Protein AF-A0A6A7K485-F1 (afdb_monomer)

Radius of gyration: 14.68 Å; Cα contacts (8 Å, |Δi|>4): 195; chains: 1; bounding box: 30×22×39 Å

Sequence (91 aa):
MTIKAQEDINIYPTQGTYNYSNGEQHEVDSSENWDGKINADVIKSGTVTLPIEHLSSTSSIRNIRMKFEGYDQDEDDDSLDKDFDFTVDLK

Solvent-accessible surface area (backbone atoms only — not comparable to full-atom values): 5373 Å² total; per-residue (Å²): 91,77,48,75,32,84,48,52,28,28,36,33,70,62,77,18,50,36,36,37,66,71,72,54,74,40,57,49,66,57,91,68,84,68,54,45,79,39,52,51,74,38,75,52,69,47,78,77,37,69,75,80,91,83,74,92,44,84,80,55,48,44,31,40,37,43,33,31,48,30,30,35,68,52,91,90,44,72,87,56,55,40,83,45,75,51,71,49,77,52,130

Secondary structure (DSSP, 8-state):
-EEE-SSSEEE-GGG-EEEETTS-EE---------EEE-TT-EEE-------S--S-GGG--EEEEEEEEEESSTT-GGG-EEEEEEEE--

Nearest PDB structures (foldseek):
  5f3m-assembly1_A  TM=5.007E-01  e=6.514E+00  Bacillus anthracis str. 'Ames Ancestor'

Mean predicted aligned error: 3.56 Å

pLDDT: mean 92.67, std 5.15, range [72.12, 98.0]

Foldseek 3Di:
DKDFAQAWKFWCQQQKWKAFPLGDIWHFPDPDPQTTTDHHRDMTDDDTHTDDDDPPDPVSGQKMWIWIWMAHPPPVDRPRTDIDTDMDGDD

Structure (mmCIF, N/CA/C/O backbone):
data_AF-A0A6A7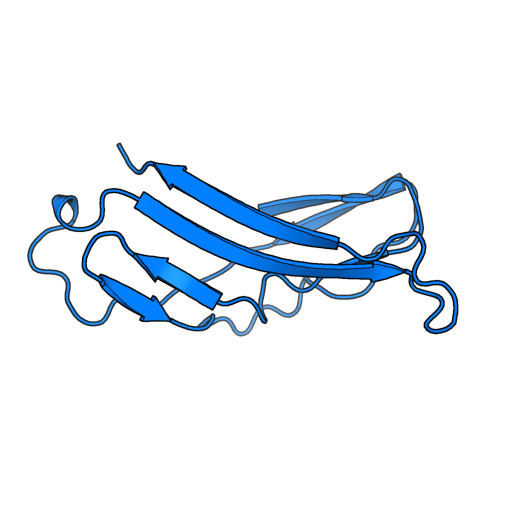K485-F1
#
_entry.id   AF-A0A6A7K485-F1
#
loop_
_atom_site.group_PDB
_atom_site.id
_atom_site.type_symbol
_atom_site.label_atom_id
_atom_site.label_alt_id
_atom_site.label_comp_id
_atom_site.label_asym_id
_atom_site.label_entity_id
_atom_site.label_seq_id
_atom_site.pdbx_PDB_ins_code
_atom_site.Cartn_x
_atom_site.Cartn_y
_atom_site.Cartn_z
_atom_site.occupancy
_atom_site.B_iso_or_equiv
_atom_site.auth_seq_id
_atom_site.auth_comp_id
_atom_site.auth_asym_id
_atom_site.auth_atom_id
_atom_site.pdbx_PDB_model_num
ATOM 1 N N . MET A 1 1 ? -1.149 -7.873 -0.243 1.00 90.38 1 MET A N 1
ATOM 2 C CA . MET A 1 1 ? -1.385 -7.172 -1.521 1.00 90.38 1 MET A CA 1
ATOM 3 C C . MET A 1 1 ? -0.501 -7.801 -2.589 1.00 90.38 1 MET A C 1
ATOM 5 O O . MET A 1 1 ? 0.602 -8.224 -2.265 1.00 90.38 1 MET A O 1
ATOM 9 N N . THR A 1 2 ? -0.983 -7.882 -3.828 1.00 94.62 2 THR A N 1
ATOM 10 C CA . THR A 1 2 ? -0.212 -8.383 -4.975 1.00 94.62 2 THR A CA 1
ATOM 11 C C . THR A 1 2 ? -0.349 -7.394 -6.118 1.00 94.62 2 THR A C 1
ATOM 13 O O . THR A 1 2 ? -1.463 -6.980 -6.433 1.00 94.62 2 THR A O 1
ATOM 16 N N . ILE A 1 3 ? 0.775 -7.033 -6.727 1.00 94.69 3 ILE A N 1
ATOM 17 C CA . ILE A 1 3 ? 0.861 -6.081 -7.831 1.00 94.69 3 ILE A CA 1
ATOM 18 C C . ILE A 1 3 ? 1.522 -6.790 -9.004 1.00 94.69 3 ILE A C 1
ATOM 20 O O . ILE A 1 3 ? 2.557 -7.436 -8.840 1.00 94.69 3 ILE A O 1
ATOM 24 N N . LYS A 1 4 ? 0.902 -6.678 -10.179 1.00 96.06 4 LYS A N 1
ATOM 25 C CA . LYS A 1 4 ? 1.482 -7.094 -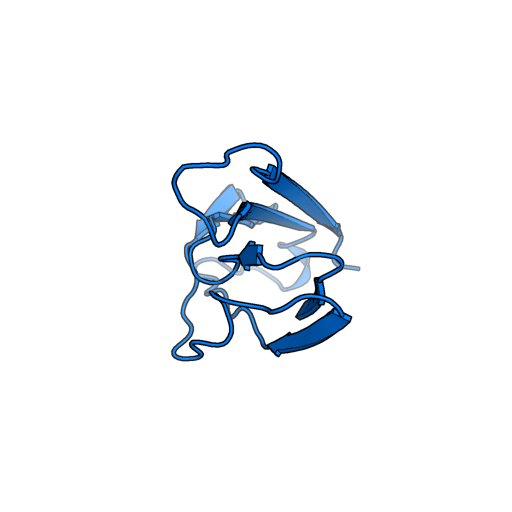11.454 1.00 96.06 4 LYS A CA 1
ATOM 26 C C . LYS A 1 4 ? 1.773 -5.838 -12.261 1.00 96.06 4 LYS A C 1
ATOM 28 O O . LYS A 1 4 ? 0.834 -5.130 -12.617 1.00 96.06 4 LYS A O 1
ATOM 33 N N . ALA A 1 5 ? 3.043 -5.594 -12.543 1.00 95.44 5 ALA A N 1
ATOM 34 C CA . ALA A 1 5 ? 3.461 -4.475 -13.366 1.00 95.44 5 ALA A CA 1
ATOM 35 C C . ALA A 1 5 ? 3.370 -4.851 -14.853 1.00 95.44 5 ALA A C 1
ATOM 37 O O . ALA A 1 5 ? 3.727 -5.965 -15.238 1.00 95.44 5 ALA A O 1
ATOM 38 N N . GLN A 1 6 ? 2.842 -3.945 -15.676 1.00 94.69 6 GLN A N 1
ATOM 39 C CA . GLN A 1 6 ? 2.869 -4.078 -17.140 1.00 94.69 6 GLN A CA 1
ATOM 40 C C . GLN A 1 6 ? 4.052 -3.318 -17.753 1.00 94.69 6 GLN A C 1
ATOM 42 O O . GLN A 1 6 ? 4.488 -3.661 -18.844 1.00 94.69 6 GLN A O 1
ATOM 47 N N . GLU A 1 7 ? 4.579 -2.340 -17.018 1.00 95.81 7 GLU A N 1
ATOM 48 C CA . GLU A 1 7 ? 5.695 -1.460 -17.371 1.00 95.81 7 GLU A CA 1
ATOM 49 C C . GLU A 1 7 ? 6.600 -1.306 -16.136 1.00 95.81 7 GLU A C 1
ATOM 51 O O . GLU A 1 7 ? 6.259 -1.813 -15.062 1.00 95.81 7 GLU A O 1
ATOM 56 N N . ASP A 1 8 ? 7.761 -0.668 -16.271 1.00 96.88 8 ASP A N 1
ATOM 57 C CA . ASP A 1 8 ? 8.654 -0.426 -15.136 1.00 96.88 8 ASP A CA 1
ATOM 58 C C . ASP A 1 8 ? 8.051 0.662 -14.235 1.00 96.88 8 ASP A C 1
ATOM 60 O O . ASP A 1 8 ? 7.995 1.825 -14.605 1.00 96.88 8 ASP A O 1
ATOM 64 N N . ILE A 1 9 ? 7.607 0.291 -13.031 1.00 96.50 9 ILE A N 1
ATOM 65 C CA . ILE A 1 9 ? 6.933 1.215 -12.104 1.00 96.50 9 ILE A CA 1
ATOM 66 C C . ILE A 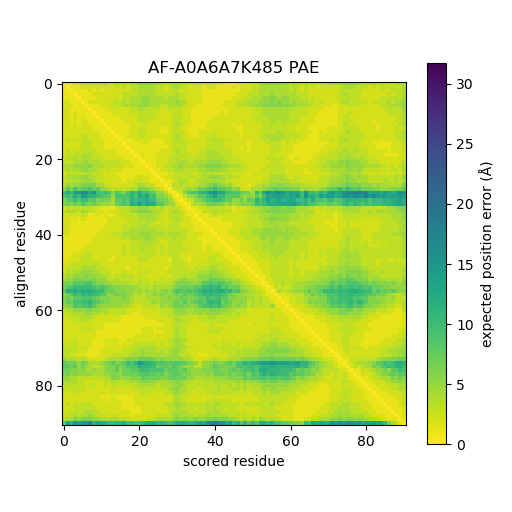1 9 ? 7.618 1.267 -10.741 1.00 96.50 9 ILE A C 1
ATOM 68 O O . ILE A 1 9 ? 8.261 0.303 -10.307 1.00 96.50 9 ILE A O 1
ATOM 72 N N . ASN A 1 10 ? 7.408 2.363 -10.023 1.00 96.12 10 ASN A N 1
ATOM 73 C CA . ASN A 1 10 ? 7.474 2.399 -8.573 1.00 96.12 10 ASN A CA 1
ATOM 74 C C . ASN A 1 10 ? 6.057 2.455 -7.985 1.00 96.12 10 ASN A C 1
ATOM 76 O O . ASN A 1 10 ? 5.145 3.044 -8.558 1.00 96.12 10 ASN A O 1
ATOM 80 N N . ILE A 1 11 ? 5.854 1.848 -6.819 1.00 95.94 11 ILE A N 1
ATOM 81 C CA . ILE A 1 11 ? 4.567 1.881 -6.113 1.00 95.94 11 ILE A CA 1
ATOM 82 C C . ILE A 1 11 ? 4.813 1.866 -4.613 1.00 95.94 11 ILE A C 1
ATOM 84 O O . ILE A 1 11 ? 5.703 1.141 -4.181 1.00 95.94 11 ILE A O 1
ATOM 88 N N . TYR A 1 12 ? 4.044 2.624 -3.821 1.00 95.19 12 TYR A N 1
ATOM 89 C CA . TYR A 1 12 ? 4.321 2.788 -2.382 1.00 95.19 12 TYR A CA 1
ATOM 90 C C . TYR A 1 12 ? 3.119 2.573 -1.458 1.00 95.19 12 TYR A C 1
ATOM 92 O O . TYR A 1 12 ? 2.736 3.474 -0.707 1.00 95.19 12 TYR A O 1
ATOM 100 N N . PRO A 1 13 ? 2.506 1.375 -1.424 1.00 94.50 13 PRO A N 1
ATOM 101 C CA . PRO A 1 13 ? 1.409 1.123 -0.499 1.00 94.50 13 PRO A CA 1
ATOM 102 C C . PRO A 1 13 ? 1.838 1.224 0.970 1.00 94.50 13 PRO A C 1
ATOM 104 O O . PRO A 1 13 ? 1.001 1.543 1.812 1.00 94.50 13 PRO A O 1
ATOM 107 N N . THR A 1 14 ? 3.114 0.986 1.307 1.00 94.19 14 THR A N 1
ATOM 108 C CA . THR A 1 14 ? 3.585 1.110 2.698 1.00 94.19 14 THR A CA 1
ATOM 109 C C . THR A 1 14 ? 3.744 2.564 3.148 1.00 94.19 14 THR A C 1
ATOM 111 O O . TH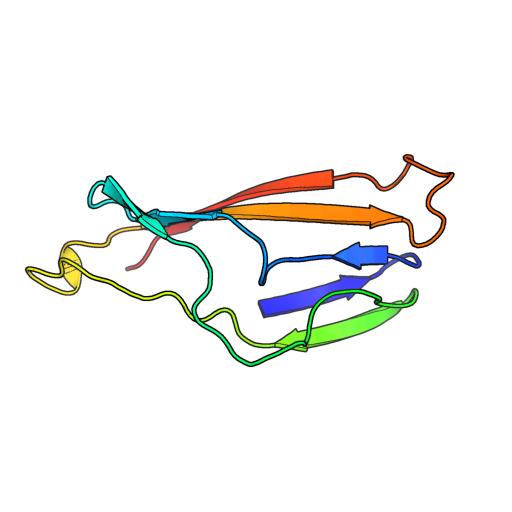R A 1 14 ? 3.836 2.819 4.340 1.00 94.19 14 THR A O 1
ATOM 114 N N . GLN A 1 15 ? 3.697 3.524 2.221 1.00 93.50 15 GLN A N 1
ATOM 115 C CA . GLN A 1 15 ? 3.757 4.964 2.506 1.00 93.50 15 GLN A CA 1
ATOM 116 C C . GLN A 1 15 ? 2.385 5.643 2.347 1.00 93.50 15 GLN A C 1
ATOM 118 O O . GLN A 1 15 ? 2.270 6.864 2.383 1.00 93.50 15 GLN A O 1
ATOM 123 N N . GLY A 1 16 ? 1.332 4.846 2.146 1.00 93.50 16 GLY A N 1
ATOM 124 C CA . GLY A 1 16 ? -0.026 5.334 1.960 1.00 93.50 16 GLY A CA 1
ATOM 125 C C . GLY A 1 16 ? -0.704 5.825 3.241 1.00 93.50 16 GLY A C 1
ATOM 126 O O . GLY A 1 16 ? -0.269 5.559 4.361 1.00 93.50 16 GLY A O 1
ATOM 127 N N . THR A 1 17 ? -1.847 6.484 3.061 1.00 96.19 17 THR A N 1
ATOM 128 C CA . THR A 1 17 ? -2.769 6.871 4.136 1.00 96.19 17 THR A CA 1
ATOM 129 C C . THR A 1 17 ? -3.993 5.963 4.146 1.00 96.19 17 THR A C 1
ATOM 131 O O . THR A 1 17 ? -4.610 5.708 3.106 1.00 96.19 17 THR A O 1
ATOM 134 N N . TYR A 1 18 ? -4.396 5.527 5.335 1.00 96.31 18 TYR A N 1
ATOM 135 C CA . TYR A 1 18 ? -5.466 4.557 5.523 1.00 96.31 18 TYR A CA 1
ATOM 136 C C . TYR A 1 18 ? -6.521 5.094 6.474 1.00 96.31 18 TYR A C 1
ATOM 138 O O . TYR A 1 18 ? -6.202 5.532 7.571 1.00 96.31 18 TYR A O 1
ATOM 146 N N . ASN A 1 19 ? -7.785 5.057 6.057 1.00 96.31 19 ASN A N 1
ATOM 147 C CA . ASN A 1 19 ? -8.908 5.527 6.860 1.00 96.31 19 ASN A CA 1
ATOM 148 C C . ASN A 1 19 ? -9.852 4.377 7.187 1.00 96.31 19 ASN A C 1
ATOM 150 O O . ASN A 1 19 ? -10.319 3.672 6.290 1.00 96.31 19 ASN A O 1
ATOM 154 N N . TYR A 1 20 ? -10.185 4.229 8.459 1.00 95.44 20 TYR A N 1
ATOM 155 C CA . TYR A 1 20 ? -11.167 3.271 8.939 1.00 95.44 20 TYR A CA 1
ATOM 156 C C . TYR A 1 20 ? -12.560 3.897 8.994 1.00 95.44 20 TYR A C 1
ATOM 158 O O . TYR A 1 20 ? -12.730 5.086 9.266 1.00 95.44 20 TYR A O 1
ATOM 166 N N . SER A 1 21 ? -13.603 3.081 8.828 1.00 94.75 21 SER A N 1
ATOM 167 C CA . SER A 1 21 ? -14.992 3.557 8.933 1.00 94.75 21 SER A CA 1
ATOM 168 C C . SER A 1 21 ? -15.377 4.115 10.313 1.00 94.75 21 SER A C 1
ATOM 170 O O . SER A 1 21 ? -16.458 4.685 10.455 1.00 94.75 21 SER A O 1
ATOM 172 N N . ASN A 1 22 ? -14.558 3.891 11.346 1.00 92.12 22 ASN A N 1
ATOM 173 C CA . ASN A 1 22 ? -14.744 4.473 12.679 1.00 92.12 22 ASN A CA 1
ATOM 174 C C . ASN A 1 22 ? -14.185 5.910 12.784 1.00 92.12 22 ASN A C 1
ATOM 176 O O . ASN A 1 22 ? -14.331 6.528 13.835 1.00 92.12 22 ASN A O 1
ATOM 180 N N . GLY A 1 23 ? -13.601 6.447 11.706 1.00 92.38 23 GLY A N 1
ATOM 181 C CA . GLY A 1 23 ? -13.071 7.808 11.621 1.00 92.38 23 GLY A CA 1
ATOM 182 C C . GLY A 1 23 ? -11.577 7.936 11.925 1.00 92.38 23 GLY A C 1
ATOM 183 O O . GLY A 1 23 ? -11.048 9.037 11.821 1.00 92.38 23 GLY A O 1
ATOM 184 N N . GLU A 1 24 ? -10.899 6.847 12.287 1.00 93.94 24 GLU A N 1
ATOM 185 C CA . GLU A 1 24 ? -9.447 6.839 12.469 1.00 93.94 24 GLU A CA 1
ATOM 186 C C . GLU A 1 24 ? -8.707 6.909 11.125 1.00 93.94 24 GLU A C 1
ATOM 188 O O . GLU A 1 24 ? -9.105 6.260 10.153 1.00 93.94 24 GLU A O 1
ATOM 193 N N . GLN A 1 25 ? -7.599 7.654 11.108 1.00 95.44 25 GLN A N 1
ATOM 194 C CA . GLN A 1 25 ? -6.641 7.707 10.007 1.00 95.44 25 GLN A CA 1
ATOM 195 C C . GLN A 1 25 ? -5.275 7.243 10.511 1.00 95.44 25 GLN A C 1
ATOM 197 O O . GLN A 1 25 ? -4.813 7.734 11.538 1.00 95.44 25 GLN A O 1
ATOM 202 N N . HIS A 1 26 ? -4.624 6.355 9.762 1.00 94.69 26 HIS A N 1
ATOM 203 C CA . HIS A 1 26 ? -3.331 5.775 10.109 1.00 94.69 26 HIS A CA 1
ATOM 204 C C . HIS A 1 26 ? -2.381 5.721 8.919 1.00 94.69 26 HIS A C 1
ATOM 206 O O . HIS A 1 26 ? -2.795 5.626 7.759 1.00 94.69 26 HIS A O 1
ATOM 212 N N . GLU A 1 27 ? -1.098 5.746 9.249 1.00 92.94 27 GLU A N 1
ATOM 213 C CA . GLU A 1 27 ? -0.008 5.323 8.375 1.00 92.94 27 GLU A CA 1
ATOM 214 C C . GLU A 1 27 ? 0.304 3.842 8.640 1.00 92.94 27 GLU A C 1
ATOM 216 O O . GLU A 1 27 ? -0.240 3.213 9.553 1.00 92.94 27 GLU A O 1
ATOM 221 N N . VAL A 1 28 ? 1.153 3.252 7.809 1.00 90.44 28 VAL A N 1
ATOM 222 C CA . VAL A 1 28 ? 1.495 1.831 7.903 1.00 90.44 28 VAL A CA 1
ATOM 223 C C . VAL A 1 28 ? 2.496 1.596 9.032 1.00 90.44 28 VAL A C 1
ATOM 225 O O . VAL A 1 28 ? 3.548 2.223 9.078 1.00 90.44 28 VAL A O 1
ATOM 228 N N . ASP A 1 29 ? 2.201 0.629 9.900 1.00 86.94 29 ASP A N 1
ATOM 229 C CA . ASP A 1 29 ? 3.103 0.136 10.948 1.00 86.94 29 ASP A CA 1
ATOM 230 C C . ASP A 1 29 ? 3.717 -1.198 10.501 1.00 86.94 29 ASP A C 1
ATOM 232 O O . ASP A 1 29 ? 3.357 -2.283 10.965 1.00 86.94 29 ASP A O 1
ATOM 236 N N . SER A 1 30 ? 4.580 -1.139 9.485 1.00 74.44 30 SER A N 1
ATOM 237 C CA . SER A 1 30 ? 5.242 -2.316 8.923 1.00 74.44 30 SER A CA 1
ATOM 238 C C . SER A 1 30 ? 6.735 -2.084 8.766 1.00 74.44 30 SER A C 1
ATOM 240 O O . SER A 1 30 ? 7.171 -1.057 8.257 1.00 74.44 30 SER A O 1
ATOM 242 N N . SER A 1 31 ? 7.524 -3.090 9.141 1.00 72.12 31 SER A N 1
ATOM 243 C CA . SER A 1 31 ? 8.946 -3.162 8.803 1.00 72.12 31 SER A CA 1
ATOM 244 C C . SER A 1 31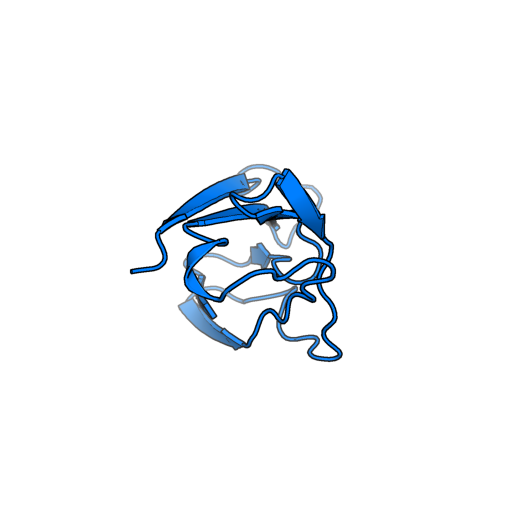 ? 9.202 -3.821 7.440 1.00 72.12 31 SER A C 1
ATOM 246 O O . SER A 1 31 ? 10.360 -3.996 7.061 1.00 72.12 31 SER A O 1
ATOM 248 N N . GLU A 1 32 ? 8.159 -4.270 6.727 1.00 77.81 32 GLU A N 1
ATOM 249 C CA . GLU A 1 32 ? 8.315 -4.811 5.374 1.00 77.81 32 GLU A CA 1
ATOM 250 C C . GLU A 1 32 ? 8.545 -3.682 4.369 1.00 77.81 32 GLU A C 1
ATOM 252 O O . GLU A 1 32 ? 7.685 -2.834 4.170 1.00 77.81 32 GLU A O 1
ATOM 257 N N . ASN A 1 33 ? 9.676 -3.740 3.668 1.00 78.94 33 ASN A N 1
ATOM 258 C CA . ASN A 1 33 ? 9.9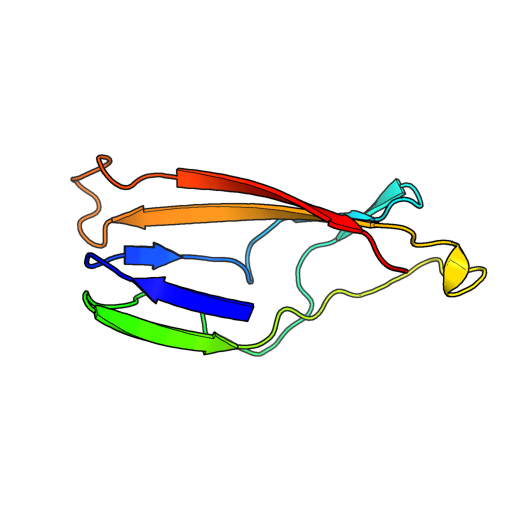91 -2.874 2.535 1.00 78.94 33 ASN A CA 1
ATOM 259 C C . ASN A 1 33 ? 9.839 -3.670 1.231 1.00 78.94 33 ASN A C 1
ATOM 261 O O . ASN A 1 33 ? 10.819 -4.046 0.583 1.00 78.94 33 ASN A O 1
ATOM 265 N N . TRP A 1 34 ? 8.599 -4.057 0.923 1.00 91.38 34 TRP A N 1
ATOM 266 C CA . TRP A 1 34 ? 8.292 -4.790 -0.306 1.00 91.38 34 TRP A CA 1
ATOM 267 C C . TRP A 1 34 ? 7.893 -3.863 -1.449 1.00 91.38 34 TRP A C 1
ATOM 269 O O . TRP A 1 34 ? 7.832 -4.323 -2.583 1.00 91.38 34 TRP A O 1
ATOM 279 N N . ASP A 1 35 ? 7.599 -2.596 -1.195 1.00 92.75 35 ASP A N 1
ATOM 280 C CA . ASP A 1 35 ? 7.156 -1.664 -2.222 1.00 92.75 35 ASP A CA 1
ATOM 281 C C . ASP A 1 35 ? 8.362 -1.079 -2.998 1.00 92.75 35 ASP A C 1
ATOM 283 O O . ASP A 1 35 ? 9.404 -1.744 -3.114 1.00 92.75 35 ASP A O 1
ATOM 287 N N . GLY A 1 36 ? 8.209 0.058 -3.672 1.00 94.44 36 GLY A N 1
ATOM 288 C CA . GLY A 1 36 ? 9.212 0.624 -4.574 1.00 94.44 36 GLY A CA 1
ATOM 289 C C . GLY A 1 36 ? 9.238 -0.047 -5.949 1.00 94.44 36 GLY A C 1
ATOM 290 O O . GLY A 1 36 ? 8.197 -0.427 -6.483 1.00 94.44 36 GLY A O 1
ATOM 291 N N . LYS A 1 37 ? 10.436 -0.187 -6.529 1.00 96.00 37 LYS A N 1
ATOM 292 C CA . LYS A 1 37 ? 10.635 -0.653 -7.912 1.00 96.00 37 LYS A CA 1
ATOM 293 C C . LYS A 1 37 ? 10.033 -2.035 -8.176 1.00 96.00 37 LYS A C 1
ATOM 295 O O . LYS A 1 37 ? 10.286 -3.000 -7.436 1.00 96.00 37 LYS A O 1
ATOM 300 N N . ILE A 1 38 ? 9.286 -2.127 -9.273 1.00 96.56 38 ILE A N 1
ATOM 301 C CA . ILE A 1 38 ? 8.774 -3.352 -9.888 1.00 96.56 38 ILE A CA 1
ATOM 302 C C . ILE A 1 38 ? 9.008 -3.241 -11.396 1.00 96.56 38 ILE A C 1
ATOM 304 O O . ILE A 1 38 ? 8.487 -2.331 -12.032 1.00 96.56 38 ILE A O 1
ATOM 308 N N . ASN A 1 39 ? 9.792 -4.160 -11.959 1.00 97.56 39 ASN A N 1
ATOM 309 C CA . ASN A 1 39 ? 10.046 -4.165 -13.399 1.00 97.56 39 ASN A CA 1
ATOM 310 C C . ASN A 1 39 ? 8.828 -4.684 -14.177 1.00 97.56 39 ASN A C 1
ATOM 312 O O . ASN A 1 39 ? 8.021 -5.449 -13.636 1.00 97.56 39 ASN A O 1
ATOM 316 N N . ALA A 1 40 ? 8.750 -4.344 -15.460 1.00 97.12 40 ALA A N 1
ATOM 317 C CA . ALA A 1 40 ? 7.735 -4.820 -16.384 1.00 97.12 40 ALA A CA 1
ATOM 318 C C . ALA A 1 40 ? 7.575 -6.351 -16.320 1.00 97.12 40 ALA A C 1
ATOM 320 O O . ALA A 1 40 ? 8.542 -7.106 -16.180 1.00 97.12 40 ALA A O 1
ATOM 321 N N . ASP A 1 41 ? 6.322 -6.802 -16.387 1.00 97.50 41 ASP A N 1
ATOM 322 C CA . ASP A 1 41 ? 5.888 -8.201 -16.293 1.00 97.50 41 ASP A CA 1
ATOM 323 C C . ASP A 1 41 ? 6.200 -8.929 -14.968 1.00 97.50 41 ASP A C 1
ATOM 325 O O . ASP A 1 41 ? 5.864 -10.111 -14.814 1.00 97.50 41 ASP A O 1
ATOM 329 N N . VAL A 1 42 ? 6.769 -8.248 -13.967 1.00 98.00 42 VAL A N 1
ATOM 330 C CA . VAL A 1 42 ? 7.024 -8.822 -12.639 1.00 98.00 42 VAL A CA 1
ATOM 331 C C . VAL A 1 42 ? 5.779 -8.749 -11.753 1.00 98.00 42 VAL A C 1
ATOM 333 O O . VAL A 1 42 ? 5.012 -7.783 -11.753 1.00 98.00 42 VAL A O 1
ATOM 336 N N . ILE A 1 43 ? 5.595 -9.797 -10.945 1.00 97.06 43 ILE A N 1
ATOM 337 C CA . ILE A 1 43 ? 4.609 -9.842 -9.864 1.00 97.06 43 ILE A CA 1
ATOM 338 C C . ILE A 1 43 ? 5.342 -9.687 -8.533 1.00 97.06 43 ILE A C 1
ATOM 340 O O . ILE A 1 43 ? 6.202 -10.503 -8.199 1.00 97.06 43 ILE A O 1
ATOM 344 N N . LYS A 1 44 ? 4.962 -8.681 -7.745 1.00 95.81 44 LYS A N 1
ATOM 345 C CA . LYS A 1 44 ? 5.463 -8.466 -6.381 1.00 95.81 44 LYS A CA 1
ATOM 346 C C . LYS A 1 44 ? 4.305 -8.569 -5.396 1.00 95.81 44 LYS A C 1
ATOM 348 O O . LYS A 1 44 ? 3.190 -8.136 -5.683 1.00 95.81 44 LYS A O 1
ATOM 353 N N . SER A 1 45 ? 4.544 -9.198 -4.253 1.00 95.19 45 SER A N 1
ATOM 354 C CA . SER A 1 45 ? 3.542 -9.354 -3.196 1.00 95.19 45 SER A CA 1
ATOM 355 C C . SER A 1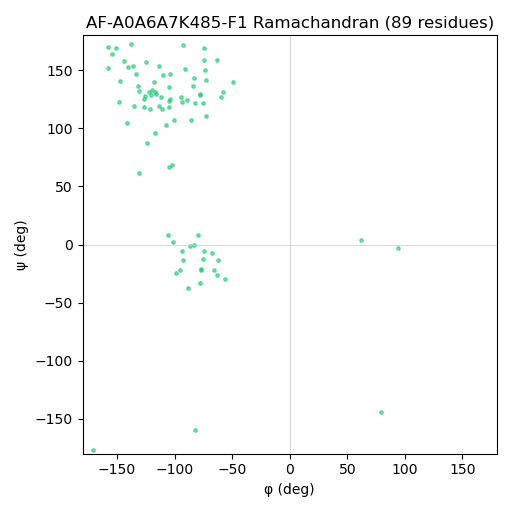 45 ? 4.149 -9.019 -1.848 1.00 95.19 45 SER A C 1
ATOM 357 O O . SER A 1 45 ? 5.315 -9.319 -1.608 1.00 95.19 45 SER A O 1
ATOM 359 N N . GLY A 1 46 ? 3.332 -8.454 -0.970 1.00 93.25 46 GLY A N 1
ATOM 360 C CA . GLY A 1 46 ? 3.711 -8.160 0.405 1.00 93.25 46 GLY A CA 1
ATOM 361 C C . GLY A 1 46 ? 2.520 -7.713 1.236 1.00 93.25 46 GLY A C 1
ATOM 362 O O . GLY A 1 46 ? 1.374 -7.720 0.763 1.00 93.25 46 GLY A O 1
ATOM 363 N N . THR A 1 47 ? 2.774 -7.357 2.486 1.00 92.88 47 THR A N 1
ATOM 364 C CA . THR A 1 47 ? 1.739 -7.013 3.459 1.00 92.88 47 THR A CA 1
ATOM 365 C C . THR A 1 47 ? 1.778 -5.523 3.775 1.00 92.88 47 THR A C 1
ATOM 367 O O . THR A 1 47 ? 2.824 -4.881 3.769 1.00 92.88 47 THR A O 1
ATOM 370 N N . VAL A 1 48 ? 0.602 -4.956 4.029 1.00 91.69 48 VAL A N 1
ATOM 371 C CA . VAL A 1 48 ? 0.456 -3.635 4.639 1.00 91.69 48 VAL A CA 1
ATOM 372 C C . VAL A 1 48 ? -0.172 -3.877 6.003 1.00 91.69 48 VAL A C 1
ATOM 374 O O . VAL A 1 48 ? -1.263 -4.445 6.080 1.00 91.69 48 VAL A O 1
ATOM 377 N N . THR A 1 49 ? 0.540 -3.498 7.058 1.00 92.31 49 THR A N 1
ATOM 378 C CA . THR A 1 49 ? 0.096 -3.657 8.445 1.00 92.31 49 THR A CA 1
ATOM 379 C C . THR A 1 49 ? -0.351 -2.303 8.961 1.00 92.31 49 THR A C 1
ATOM 381 O O . THR A 1 49 ? 0.394 -1.335 8.877 1.00 92.31 49 THR A O 1
ATOM 384 N N . LEU A 1 50 ? -1.578 -2.227 9.465 1.00 90.75 50 LEU A N 1
ATOM 385 C CA . LEU A 1 50 ? -2.171 -0.981 9.933 1.00 90.75 50 LEU A CA 1
ATOM 386 C C . LEU A 1 50 ? -2.544 -1.130 11.412 1.00 90.75 50 LEU A C 1
ATOM 388 O O . LEU A 1 50 ? -3.216 -2.115 11.751 1.00 90.75 50 LEU A O 1
ATOM 392 N N . PRO A 1 51 ? -2.122 -0.204 12.287 1.00 90.81 51 PRO A N 1
ATOM 393 C CA . PRO A 1 51 ? -2.521 -0.218 13.685 1.00 90.81 51 PRO A CA 1
ATOM 394 C C . PRO A 1 51 ? -3.979 0.237 13.828 1.00 90.81 51 PRO A C 1
ATOM 396 O O . PRO A 1 51 ? -4.470 1.045 13.050 1.00 90.81 51 PRO A O 1
ATOM 399 N N . ILE A 1 52 ? -4.672 -0.275 14.845 1.00 90.62 52 ILE A N 1
ATOM 400 C CA . ILE A 1 52 ? -6.007 0.195 15.234 1.00 90.62 52 ILE A CA 1
ATOM 401 C C . ILE A 1 52 ? -5.916 0.658 16.683 1.00 90.62 52 ILE A C 1
ATOM 403 O O . ILE A 1 52 ? -5.660 -0.156 17.574 1.00 90.62 52 ILE A O 1
ATOM 407 N N . GLU A 1 53 ? -6.146 1.945 16.930 1.00 89.44 53 GLU A N 1
ATOM 408 C CA . GLU A 1 53 ? -6.023 2.521 18.272 1.00 89.44 53 GLU A CA 1
ATOM 409 C C . GLU A 1 53 ? -7.326 2.418 19.070 1.00 89.44 53 GLU A C 1
ATOM 411 O O . GLU A 1 53 ? -7.296 2.166 20.280 1.00 89.44 53 GLU A O 1
ATOM 416 N N . HIS A 1 54 ? -8.486 2.587 18.425 1.00 88.62 54 HIS A N 1
ATOM 417 C CA . HIS A 1 54 ? -9.786 2.584 19.099 1.00 88.62 54 HIS A CA 1
ATOM 418 C C . HIS A 1 54 ? -10.744 1.548 18.507 1.00 88.62 54 HIS A C 1
ATOM 420 O O . HIS A 1 54 ? -11.620 1.819 17.681 1.00 88.62 54 HIS A O 1
ATOM 426 N N . LEU A 1 55 ? -10.644 0.329 19.042 1.00 88.75 55 LEU A N 1
ATOM 427 C CA . LEU A 1 55 ? -11.526 -0.776 18.688 1.00 88.75 55 LEU A CA 1
ATOM 428 C C . LEU A 1 55 ? -12.507 -1.094 19.821 1.00 88.75 55 LEU A C 1
ATOM 430 O O . LEU A 1 55 ? -12.158 -1.743 20.804 1.00 88.75 55 LEU A O 1
ATOM 434 N N . SER A 1 56 ? -13.764 -0.671 19.673 1.00 84.81 56 SER A N 1
ATOM 435 C CA . SER A 1 56 ? -14.832 -1.061 20.607 1.00 84.81 56 SER A CA 1
ATOM 436 C C . SER A 1 56 ? -15.335 -2.488 20.354 1.00 84.81 56 SER A C 1
ATOM 438 O O . SER A 1 56 ? -15.709 -3.194 21.287 1.00 84.81 56 SER A O 1
ATOM 440 N N . SER A 1 57 ? -15.338 -2.917 19.092 1.00 88.69 57 SER A N 1
ATOM 441 C CA . SER A 1 57 ? -15.678 -4.261 18.615 1.00 88.69 57 SER A CA 1
ATOM 442 C C . SER A 1 57 ? -15.034 -4.453 17.246 1.00 88.69 57 SER A C 1
ATOM 444 O O . SER A 1 57 ? -14.914 -3.492 16.498 1.00 88.69 57 SER A O 1
ATOM 446 N N . THR A 1 58 ? -14.704 -5.678 16.844 1.00 85.25 58 THR A N 1
ATOM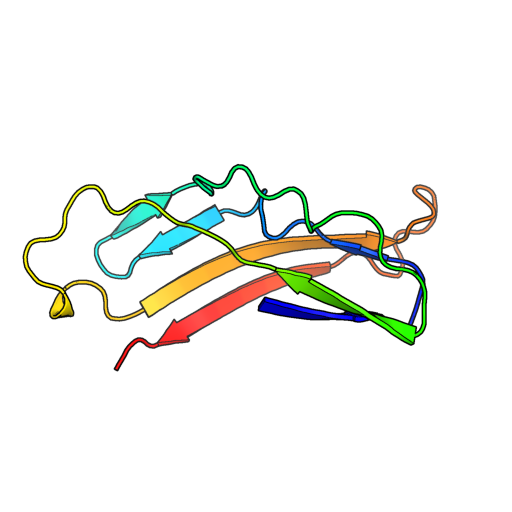 447 C CA . THR A 1 58 ? -14.219 -5.941 15.474 1.00 85.25 58 THR A CA 1
ATOM 448 C C . THR A 1 58 ? -15.205 -5.468 14.402 1.00 85.25 58 THR A C 1
ATOM 450 O O . THR A 1 58 ? -14.795 -5.013 13.342 1.00 85.25 58 THR A O 1
ATOM 453 N N . SER A 1 59 ? -16.505 -5.474 14.707 1.00 86.94 59 SER A N 1
ATOM 454 C CA . SER A 1 59 ? -17.566 -4.984 13.822 1.00 86.94 59 SER A CA 1
ATOM 455 C C . SER A 1 59 ? -17.653 -3.453 13.713 1.00 86.94 59 SER A C 1
ATOM 457 O O . SER A 1 59 ? -18.494 -2.943 12.970 1.00 86.94 59 SER A O 1
ATOM 459 N N . SER A 1 60 ? -16.867 -2.689 14.485 1.00 87.50 60 SER A N 1
ATOM 460 C CA . SER A 1 60 ? -16.872 -1.221 14.402 1.00 87.50 60 SER A CA 1
ATOM 461 C C . SER A 1 60 ? -16.113 -0.701 13.182 1.00 87.50 60 SER A C 1
ATOM 463 O O . SER A 1 60 ? -16.395 0.409 12.727 1.00 87.50 60 SER A O 1
ATOM 465 N N . ILE A 1 61 ? -15.202 -1.504 12.628 1.00 92.69 61 ILE A N 1
ATOM 466 C CA . ILE A 1 61 ? -14.515 -1.222 11.368 1.00 92.69 61 ILE A CA 1
ATOM 467 C C . ILE A 1 61 ? -15.199 -2.036 10.272 1.00 92.69 61 ILE A C 1
ATOM 469 O O . ILE A 1 61 ? -15.089 -3.253 10.207 1.00 92.69 61 ILE A O 1
ATOM 473 N N . ARG A 1 62 ? -15.949 -1.338 9.427 1.00 94.44 62 ARG A N 1
ATOM 474 C CA . ARG A 1 62 ? -16.750 -1.890 8.329 1.00 94.44 62 ARG A CA 1
ATOM 475 C C . ARG A 1 62 ? -16.037 -1.773 6.996 1.00 94.44 62 ARG A C 1
ATOM 477 O O . ARG A 1 62 ? -16.354 -2.508 6.076 1.00 94.44 62 ARG A O 1
ATOM 484 N N . ASN A 1 63 ? -15.121 -0.820 6.872 1.00 95.94 63 ASN A N 1
ATOM 485 C CA . ASN A 1 63 ? -14.308 -0.652 5.683 1.00 95.94 63 ASN A CA 1
ATOM 486 C C . ASN A 1 63 ? -12.981 0.031 6.003 1.00 95.94 63 ASN A C 1
ATOM 488 O O . ASN A 1 63 ? -12.807 0.631 7.070 1.00 95.94 63 ASN A O 1
ATOM 492 N N . ILE A 1 64 ? -12.068 -0.095 5.046 1.00 96.06 64 ILE A N 1
ATOM 493 C CA . ILE A 1 64 ? -10.775 0.576 5.015 1.00 96.06 64 ILE A CA 1
ATOM 494 C C . ILE A 1 64 ? -10.678 1.292 3.669 1.00 96.06 64 ILE A C 1
ATOM 496 O O . ILE A 1 64 ? -10.707 0.639 2.624 1.00 96.06 64 ILE A O 1
ATOM 500 N N . ARG A 1 65 ? -10.560 2.620 3.676 1.00 97.50 65 ARG A N 1
ATOM 501 C CA . ARG A 1 65 ? -10.178 3.400 2.493 1.00 97.50 65 ARG A CA 1
ATOM 502 C C . ARG A 1 65 ? -8.662 3.515 2.454 1.00 97.50 65 ARG A C 1
ATOM 504 O O . ARG A 1 65 ? -8.056 3.977 3.416 1.00 97.50 65 ARG A O 1
ATOM 511 N N . MET A 1 66 ? -8.075 3.099 1.346 1.00 96.56 66 MET A N 1
ATOM 512 C CA . MET A 1 66 ? -6.639 3.014 1.116 1.00 96.56 66 MET A CA 1
ATOM 513 C C . MET A 1 66 ? -6.263 4.065 0.073 1.00 96.56 66 MET A C 1
ATOM 515 O O . MET A 1 66 ? -6.876 4.096 -0.998 1.00 96.56 66 MET A O 1
ATOM 519 N N . LYS A 1 67 ? -5.277 4.910 0.383 1.00 97.69 67 LYS A N 1
ATOM 520 C CA . LYS A 1 67 ? -4.714 5.890 -0.549 1.00 97.69 67 LYS A CA 1
ATOM 521 C C . LYS A 1 67 ? -3.201 5.747 -0.639 1.00 97.69 67 LYS A C 1
ATOM 523 O O . LYS A 1 67 ? -2.544 5.812 0.393 1.00 97.69 67 LYS A O 1
ATOM 528 N N . PHE A 1 68 ? -2.660 5.575 -1.838 1.00 95.81 68 PHE A N 1
ATOM 529 C CA . PHE A 1 68 ? -1.216 5.544 -2.091 1.00 95.81 68 PHE A CA 1
ATOM 530 C C . PHE A 1 68 ? -0.918 5.880 -3.552 1.00 95.81 68 PHE A C 1
ATOM 532 O O . PHE A 1 68 ? -1.823 5.911 -4.386 1.00 95.81 68 PHE A O 1
ATOM 539 N N . GLU A 1 69 ? 0.356 6.086 -3.850 1.00 95.38 69 GLU A N 1
ATOM 540 C CA . GLU A 1 69 ? 0.831 6.550 -5.150 1.00 95.38 69 GLU A CA 1
ATOM 541 C C . GLU A 1 69 ? 1.651 5.461 -5.856 1.00 95.38 69 GLU A C 1
ATOM 543 O O . GLU A 1 69 ? 2.246 4.571 -5.227 1.00 95.38 69 GLU A O 1
ATOM 548 N N . GLY A 1 70 ? 1.660 5.530 -7.181 1.00 94.94 70 GLY A N 1
ATOM 549 C CA . GLY A 1 70 ? 2.603 4.842 -8.050 1.00 94.94 70 GLY A CA 1
ATOM 550 C C . GLY A 1 70 ? 2.995 5.752 -9.207 1.00 94.94 70 GLY A C 1
ATOM 551 O O . GLY A 1 70 ? 2.230 6.639 -9.573 1.00 94.94 70 GLY A O 1
ATOM 552 N N . TYR A 1 71 ? 4.190 5.544 -9.738 1.00 95.38 71 TYR A N 1
ATOM 553 C CA . TYR A 1 71 ? 4.810 6.402 -10.745 1.00 95.38 71 TYR A CA 1
ATOM 554 C C . TYR A 1 71 ? 5.758 5.592 -11.629 1.00 95.38 71 TYR A C 1
ATOM 556 O O . TYR A 1 71 ? 6.054 4.428 -11.325 1.00 95.38 71 TYR A O 1
ATOM 564 N N . ASP A 1 72 ? 6.219 6.187 -12.724 1.00 95.75 72 ASP A N 1
ATOM 565 C CA . ASP A 1 72 ? 7.232 5.581 -13.594 1.00 95.75 72 ASP A CA 1
ATOM 566 C C . ASP A 1 72 ? 8.569 5.391 -12.844 1.00 95.75 72 ASP A C 1
ATOM 568 O O . ASP A 1 72 ? 8.821 5.993 -11.798 1.00 95.75 72 ASP A O 1
ATOM 572 N N . GLN A 1 73 ? 9.440 4.496 -13.308 1.00 95.19 73 GLN A N 1
ATOM 573 C CA . GLN A 1 73 ? 10.814 4.435 -12.798 1.00 95.19 73 GLN A CA 1
ATOM 574 C C . GLN A 1 73 ? 11.730 5.525 -13.354 1.00 95.19 73 GLN A C 1
ATOM 576 O O . GLN A 1 73 ? 12.759 5.799 -12.726 1.00 95.19 73 GLN A O 1
ATOM 581 N N . ASP A 1 74 ? 11.375 6.112 -14.490 1.00 93.31 74 ASP A N 1
ATOM 582 C CA . ASP A 1 74 ? 11.963 7.322 -15.037 1.00 93.31 74 ASP A CA 1
ATOM 583 C C . ASP A 1 74 ? 11.272 8.550 -14.424 1.00 93.31 74 ASP A C 1
ATOM 585 O O . ASP A 1 74 ? 10.125 8.853 -14.725 1.00 93.31 74 ASP A O 1
ATOM 589 N N . GLU A 1 75 ? 11.971 9.257 -13.532 1.00 82.06 75 GLU A N 1
ATOM 590 C CA . GLU A 1 75 ? 11.426 10.422 -12.810 1.00 82.06 75 GLU A CA 1
ATOM 591 C C . GLU A 1 75 ? 11.152 11.634 -13.724 1.00 82.06 75 GLU A C 1
ATOM 593 O O . GLU A 1 75 ? 10.589 12.626 -13.263 1.00 82.06 75 GLU A O 1
ATOM 598 N N . ASP A 1 76 ? 11.564 11.570 -14.994 1.00 90.12 76 ASP A N 1
ATOM 599 C CA . ASP A 1 76 ? 11.257 12.576 -16.011 1.00 90.12 76 ASP A CA 1
ATOM 600 C C . ASP A 1 76 ? 9.995 12.222 -16.844 1.00 90.12 76 ASP A C 1
ATOM 602 O O . ASP A 1 76 ? 9.578 13.032 -17.683 1.00 90.12 76 ASP A O 1
ATOM 606 N N . ASP A 1 77 ? 9.393 11.034 -16.651 1.00 88.31 77 ASP A N 1
ATOM 607 C CA . ASP A 1 77 ? 8.203 10.550 -17.371 1.00 88.31 77 ASP A CA 1
ATOM 608 C C . ASP A 1 77 ? 6.993 10.331 -16.443 1.00 88.31 77 ASP A C 1
ATOM 610 O O . ASP A 1 77 ? 6.775 9.264 -15.879 1.00 88.31 77 ASP A O 1
ATOM 614 N N . ASP A 1 78 ? 6.123 11.336 -16.365 1.00 90.38 78 ASP A N 1
ATOM 615 C CA . ASP A 1 78 ? 4.914 11.287 -15.531 1.00 90.38 78 ASP A CA 1
ATOM 616 C C . ASP A 1 78 ? 3.752 10.492 -16.181 1.00 90.38 78 ASP A C 1
ATOM 618 O O . ASP A 1 78 ? 2.605 10.547 -15.722 1.00 90.38 78 ASP A O 1
ATOM 622 N N . SER A 1 79 ? 3.963 9.799 -17.309 1.00 89.69 79 SER A N 1
ATOM 623 C CA . SER A 1 79 ? 2.867 9.157 -18.057 1.00 89.69 79 SER A CA 1
ATOM 624 C C . SER A 1 79 ? 2.189 8.008 -17.303 1.00 89.69 79 SER A C 1
ATOM 626 O O . SER A 1 79 ? 1.021 7.699 -17.580 1.00 89.69 79 SER A O 1
ATOM 628 N N . LEU A 1 80 ? 2.889 7.416 -16.333 1.00 91.19 80 LEU A N 1
ATOM 629 C CA . LEU A 1 80 ? 2.394 6.340 -15.473 1.00 91.19 80 LEU A CA 1
ATOM 630 C C . LEU A 1 80 ? 1.976 6.808 -14.072 1.00 91.19 80 LEU A C 1
ATOM 632 O O . LEU A 1 80 ? 1.524 5.979 -13.274 1.00 91.19 80 LEU A O 1
ATOM 636 N N . ASP A 1 81 ? 2.055 8.109 -13.783 1.00 94.38 81 ASP A N 1
ATOM 637 C CA . ASP A 1 81 ? 1.702 8.660 -12.477 1.00 94.38 81 ASP A CA 1
ATOM 638 C C . ASP A 1 81 ? 0.246 8.376 -12.118 1.00 94.38 81 ASP A C 1
ATOM 640 O O . ASP A 1 81 ? -0.711 8.658 -12.860 1.00 94.38 81 ASP A O 1
ATOM 644 N N . LYS A 1 82 ? 0.063 7.786 -10.936 1.00 94.62 82 LYS A N 1
ATOM 645 C CA . LYS A 1 82 ? -1.243 7.338 -10.489 1.00 94.62 82 LYS A CA 1
ATOM 646 C C . LYS A 1 82 ? -1.441 7.408 -8.985 1.00 94.62 82 LYS A C 1
ATOM 648 O O . LYS A 1 82 ? -0.830 6.670 -8.214 1.00 94.62 82 LYS A O 1
ATOM 653 N N . ASP A 1 83 ? -2.482 8.146 -8.616 1.00 96.75 83 ASP A N 1
ATOM 654 C CA . ASP A 1 83 ? -3.105 8.054 -7.302 1.00 96.75 83 ASP A CA 1
ATOM 655 C C . ASP A 1 83 ? -4.094 6.887 -7.268 1.00 96.75 83 ASP A C 1
ATOM 657 O O . ASP A 1 83 ? -5.078 6.837 -8.021 1.00 96.75 83 ASP A O 1
ATOM 661 N N . PHE A 1 84 ? -3.870 5.958 -6.347 1.00 96.69 84 PHE A N 1
ATOM 662 C CA . PHE A 1 84 ? -4.825 4.917 -6.006 1.00 96.69 84 PHE A CA 1
ATOM 663 C C . PHE A 1 84 ? -5.657 5.371 -4.813 1.00 96.69 84 PHE A C 1
ATOM 665 O O . PHE A 1 84 ? -5.123 5.735 -3.771 1.00 96.69 84 PHE A O 1
ATOM 672 N N . ASP A 1 85 ? -6.980 5.319 -4.958 1.00 97.81 85 ASP A N 1
ATOM 673 C CA . ASP A 1 85 ? -7.938 5.624 -3.897 1.00 97.81 85 ASP A CA 1
ATOM 674 C C . ASP A 1 85 ? -9.108 4.649 -3.998 1.00 97.81 85 ASP A C 1
ATOM 676 O O . ASP A 1 85 ? -9.935 4.727 -4.911 1.00 97.81 85 ASP A O 1
ATOM 680 N N . PHE A 1 86 ? -9.145 3.671 -3.098 1.00 96.69 86 PHE A N 1
ATOM 681 C CA . PHE A 1 86 ? -10.183 2.648 -3.100 1.00 96.69 86 PHE A CA 1
ATOM 682 C C . PHE A 1 86 ? -10.576 2.243 -1.689 1.00 96.69 86 PHE A C 1
ATOM 684 O O . PHE A 1 86 ? -9.843 2.439 -0.724 1.00 96.69 86 PHE A O 1
ATOM 691 N N . THR A 1 87 ? -11.775 1.682 -1.564 1.00 97.38 87 THR A N 1
ATOM 692 C CA . THR A 1 87 ? -12.329 1.230 -0.288 1.00 97.38 87 THR A CA 1
ATOM 693 C C . THR A 1 87 ? -12.553 -0.272 -0.329 1.00 97.38 87 THR A C 1
ATOM 695 O O . THR A 1 87 ? -13.130 -0.793 -1.282 1.00 97.38 87 THR A O 1
ATOM 698 N N . VAL A 1 88 ? -12.088 -0.960 0.709 1.00 94.88 88 VAL A N 1
ATOM 699 C CA . VAL A 1 88 ? -12.330 -2.384 0.934 1.00 94.88 88 VAL A CA 1
ATOM 700 C C . VAL A 1 88 ? -13.361 -2.522 2.042 1.00 94.88 88 VAL A C 1
ATOM 702 O O . VAL A 1 88 ? -13.107 -2.113 3.174 1.00 94.88 88 VAL A O 1
ATOM 705 N N . ASP A 1 89 ? -14.507 -3.118 1.724 1.00 95.88 89 ASP A N 1
ATOM 706 C CA . ASP A 1 89 ? -15.518 -3.466 2.718 1.00 95.88 89 ASP A CA 1
ATOM 707 C 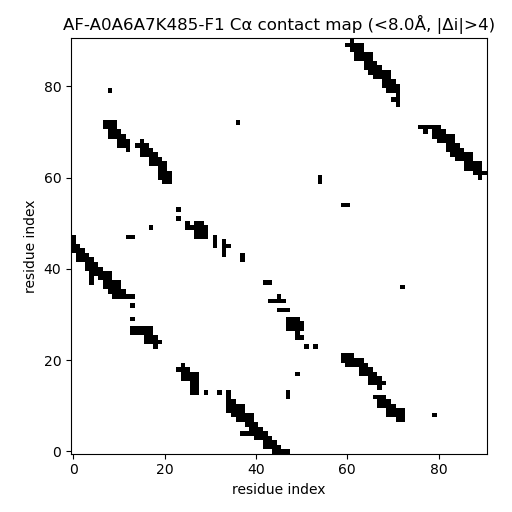C . ASP A 1 89 ? -15.115 -4.740 3.476 1.00 95.88 89 ASP A C 1
ATOM 709 O O . ASP A 1 89 ? -14.799 -5.776 2.882 1.00 95.88 89 ASP A O 1
ATOM 713 N N . LEU A 1 90 ? -15.146 -4.660 4.803 1.00 90.56 90 LEU A N 1
ATOM 714 C CA . LEU A 1 90 ? -14.927 -5.766 5.726 1.00 90.56 90 LEU A CA 1
ATOM 715 C C . LEU A 1 90 ? -16.295 -6.367 6.077 1.00 90.56 90 LEU A C 1
ATOM 717 O O . LEU A 1 90 ? -17.196 -5.655 6.523 1.00 90.56 90 LEU A O 1
ATOM 721 N N . LYS A 1 91 ? -16.464 -7.665 5.812 1.00 78.31 91 LYS A N 1
ATOM 722 C CA . LYS A 1 91 ? -17.701 -8.404 6.108 1.00 78.31 91 LYS A CA 1
ATOM 723 C C . LYS A 1 91 ? -17.769 -8.851 7.560 1.00 78.31 91 LYS A C 1
ATOM 725 O O . LYS A 1 91 ? -16.718 -9.287 8.078 1.00 78.31 91 LYS A O 1
#

Organism: Lactobacillus helveticus (NCBI:txid1587)